Protein AF-A0A0L6WE74-F1 (afdb_monomer_lite)

Foldseek 3Di:
DDQDQDPVLQCPVVLVVLLVQLLVQLVVLLVQQPDPVHDALVRLLVSCVVRNLCSLQVCLLPRPPVDVVSLVSVQVSVQVSLCSSVVHDPPPDSVVSCVVSVPHRSVVSNVVSNVVVVD

Secondary structure (DSSP, 8-state):
------TTS--HHHHHHHHHHHHHHHHHHHHHHTSTT---HHHHHHHIIIIIHHHHHTTHHHH--S-HHHHHHHHHHHHHHHHHHHT--TTS-HHHHHHHTT---HHHHHHHHHHHHH-

pLDDT: mean 88.42, std 7.22, range [56.41, 95.75]

Structure (mmCIF, N/CA/C/O backbone):
data_AF-A0A0L6WE74-F1
#
_entry.id   AF-A0A0L6WE74-F1
#
loop_
_atom_site.group_PDB
_atom_site.id
_atom_site.type_symbol
_atom_site.label_atom_id
_atom_site.label_alt_id
_atom_site.label_comp_id
_atom_site.label_asym_id
_atom_site.label_entity_id
_atom_site.label_seq_id
_atom_site.pdbx_PDB_ins_code
_atom_site.Cartn_x
_atom_site.Cartn_y
_atom_site.Cartn_z
_atom_site.occupancy
_atom_site.B_iso_or_equiv
_atom_site.auth_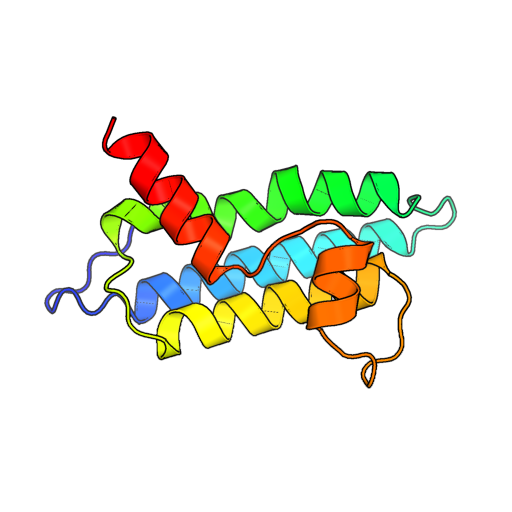seq_id
_atom_site.auth_comp_id
_atom_site.auth_asym_id
_atom_site.auth_atom_id
_atom_site.pdbx_PDB_model_num
ATOM 1 N N . LEU A 1 1 ? 7.206 5.813 16.408 1.00 56.41 1 LEU A N 1
ATOM 2 C CA . LEU A 1 1 ? 5.953 5.024 16.407 1.00 56.41 1 LEU A CA 1
ATOM 3 C C . LEU A 1 1 ? 4.895 5.796 17.179 1.00 56.41 1 LEU A C 1
ATOM 5 O O . LEU A 1 1 ? 5.253 6.446 18.146 1.00 56.41 1 LEU A O 1
ATOM 9 N N . GLY A 1 2 ? 3.644 5.822 16.725 1.00 67.31 2 GLY A N 1
ATOM 10 C CA . GLY A 1 2 ? 2.615 6.626 17.387 1.00 67.31 2 GLY A CA 1
ATOM 11 C C . GLY A 1 2 ? 1.239 6.303 16.836 1.00 67.31 2 GLY A C 1
ATOM 12 O O . GLY A 1 2 ? 0.950 6.621 15.684 1.00 67.31 2 GLY A O 1
ATOM 13 N N . LEU A 1 3 ? 0.436 5.632 17.654 1.00 76.38 3 LEU A N 1
ATOM 14 C CA . LEU A 1 3 ? -0.982 5.420 17.419 1.00 76.38 3 LEU A CA 1
ATOM 15 C C . LEU A 1 3 ? -1.721 6.642 17.968 1.00 76.38 3 LEU A C 1
ATOM 17 O O . LEU A 1 3 ? -1.541 6.997 19.132 1.00 76.38 3 LEU A O 1
ATOM 21 N N . HIS A 1 4 ? -2.493 7.327 17.127 1.00 79.81 4 HIS A N 1
ATOM 22 C CA . HIS A 1 4 ? -3.265 8.484 17.572 1.00 79.81 4 HIS A CA 1
ATOM 23 C C . HIS A 1 4 ? -4.674 8.039 17.957 1.00 79.81 4 HIS A C 1
ATOM 25 O O . HIS A 1 4 ? -5.481 7.697 17.094 1.00 79.81 4 HIS A O 1
ATOM 31 N N . ILE A 1 5 ? -4.946 8.015 19.259 1.00 79.12 5 ILE A N 1
ATOM 32 C CA . ILE A 1 5 ? -6.241 7.604 19.795 1.00 79.12 5 ILE A CA 1
ATOM 33 C C . ILE A 1 5 ? -7.146 8.831 19.863 1.00 79.12 5 ILE A C 1
ATOM 35 O O . ILE A 1 5 ? -6.928 9.734 20.668 1.00 79.12 5 ILE A O 1
ATOM 39 N N . ASP A 1 6 ? -8.171 8.856 19.014 1.00 82.38 6 ASP A N 1
ATOM 40 C CA . ASP A 1 6 ? -9.249 9.836 19.121 1.00 82.38 6 ASP A CA 1
ATOM 41 C C . ASP A 1 6 ? -10.143 9.484 20.323 1.00 82.38 6 ASP A C 1
ATOM 43 O O . ASP A 1 6 ? -10.434 8.312 20.558 1.00 82.38 6 ASP A O 1
ATOM 47 N N . ARG A 1 7 ? -10.690 10.486 21.027 1.00 80.06 7 ARG A N 1
ATOM 48 C CA . ARG A 1 7 ? -11.608 10.284 22.174 1.00 80.06 7 ARG A CA 1
ATOM 49 C C . ARG A 1 7 ? -12.832 9.413 21.845 1.00 80.06 7 ARG A C 1
ATOM 51 O O . ARG A 1 7 ? -13.404 8.799 22.734 1.00 80.06 7 ARG A O 1
ATOM 58 N N . LYS A 1 8 ? -13.236 9.371 20.570 1.00 82.12 8 LYS A N 1
ATOM 59 C CA . LYS A 1 8 ? -14.356 8.561 20.060 1.00 82.12 8 LYS A CA 1
ATOM 60 C C . LYS A 1 8 ? -13.930 7.197 19.490 1.00 82.12 8 LYS A C 1
ATOM 62 O O . LYS A 1 8 ? -14.769 6.524 18.903 1.00 82.12 8 LYS A O 1
ATOM 67 N N . LEU A 1 9 ? -12.645 6.828 19.577 1.00 79.56 9 LEU A N 1
ATOM 68 C CA . LEU A 1 9 ? -12.069 5.610 18.978 1.00 79.56 9 LEU A CA 1
ATOM 69 C C . LEU A 1 9 ? -12.419 5.444 17.488 1.00 79.56 9 LEU A C 1
ATOM 71 O O . LEU A 1 9 ? -12.580 4.347 16.964 1.00 79.56 9 LEU A O 1
ATOM 75 N N . THR A 1 10 ? -12.567 6.568 16.785 1.00 80.12 10 THR A N 1
ATOM 76 C CA . THR A 1 10 ? -12.919 6.583 15.362 1.00 80.12 10 THR A CA 1
ATOM 77 C C . THR A 1 10 ? -11.721 6.358 14.451 1.00 80.12 10 THR A C 1
ATOM 79 O O . THR A 1 10 ? -11.919 5.969 13.308 1.00 80.12 10 THR A O 1
ATOM 82 N N . PHE A 1 11 ? -10.505 6.653 14.925 1.00 83.75 11 PHE A N 1
ATOM 83 C CA . PHE A 1 11 ? -9.230 6.488 14.214 1.00 83.75 11 PHE A CA 1
ATOM 84 C C . PHE A 1 11 ? -9.145 7.146 12.822 1.00 83.75 11 PHE A C 1
ATOM 86 O O . PHE A 1 11 ? -8.245 6.847 12.039 1.00 83.75 11 PHE A O 1
ATOM 93 N N . ASN A 1 12 ? -10.034 8.095 12.509 1.00 84.94 12 ASN A N 1
ATOM 94 C CA . ASN A 1 12 ? -10.043 8.811 11.230 1.00 84.94 12 ASN A CA 1
ATOM 95 C C . ASN A 1 12 ? -8.755 9.617 11.033 1.00 84.94 12 ASN A C 1
ATOM 97 O O . ASN A 1 12 ? -8.116 9.533 9.982 1.00 84.94 12 ASN A O 1
ATOM 101 N N . GLN A 1 13 ? -8.358 10.375 12.059 1.00 86.44 13 GLN A N 1
ATOM 102 C CA . GLN A 1 13 ? -7.144 11.189 12.006 1.00 86.44 13 GLN A CA 1
ATOM 103 C C . GLN A 1 13 ? -5.894 10.313 11.923 1.00 86.44 13 GLN A C 1
ATOM 105 O O . GLN A 1 13 ? -4.933 10.641 11.227 1.00 86.44 13 GLN A O 1
ATOM 110 N N . HIS A 1 14 ? -5.917 9.174 12.613 1.00 88.12 14 HIS A N 1
ATOM 111 C CA . HIS A 1 14 ? -4.843 8.190 12.576 1.00 88.12 14 HIS A CA 1
ATOM 112 C C . HIS A 1 14 ? -4.678 7.580 11.181 1.00 88.12 14 HIS A C 1
ATOM 114 O O . HIS A 1 14 ? -3.580 7.623 10.625 1.00 88.12 14 HIS A O 1
ATOM 120 N N . ALA A 1 15 ? -5.770 7.123 10.561 1.00 87.69 15 ALA A N 1
ATOM 121 C CA . ALA A 1 15 ? -5.767 6.606 9.194 1.00 87.69 15 ALA A CA 1
ATOM 122 C C . ALA A 1 15 ? -5.230 7.642 8.190 1.00 87.69 15 ALA A C 1
ATOM 124 O O . ALA A 1 15 ? -4.440 7.304 7.309 1.00 87.69 15 ALA A O 1
ATOM 125 N N . GLN A 1 16 ? -5.593 8.920 8.350 1.00 89.44 16 GLN A N 1
ATOM 126 C CA . GLN A 1 16 ? -5.074 10.005 7.515 1.00 89.44 16 GLN A CA 1
ATOM 127 C C . GLN A 1 16 ? -3.565 10.215 7.699 1.00 89.44 16 GLN A C 1
ATOM 129 O O . GLN A 1 16 ? -2.841 10.338 6.711 1.00 89.44 16 GLN A O 1
ATOM 134 N N . LYS A 1 17 ? -3.068 10.219 8.942 1.00 90.75 17 LYS A N 1
ATOM 135 C CA . LYS A 1 17 ? -1.630 10.344 9.235 1.00 90.75 17 LYS A CA 1
ATOM 136 C C . LYS A 1 17 ? -0.831 9.175 8.653 1.00 90.75 17 LYS A C 1
ATOM 138 O O . LYS A 1 17 ? 0.244 9.393 8.093 1.00 90.75 17 LYS A O 1
ATOM 143 N N . ILE A 1 18 ? -1.351 7.950 8.747 1.00 91.19 18 ILE A N 1
ATOM 144 C CA . ILE A 1 18 ? -0.738 6.767 8.124 1.00 91.19 18 ILE A CA 1
ATOM 145 C C . ILE A 1 18 ? -0.711 6.917 6.608 1.00 91.19 18 ILE A C 1
ATOM 147 O O . ILE A 1 18 ? 0.349 6.754 6.010 1.00 91.19 18 ILE A O 1
ATOM 151 N N . ALA A 1 19 ? -1.842 7.271 5.996 1.00 91.56 19 ALA A N 1
ATOM 152 C CA . ALA A 1 19 ? -1.935 7.463 4.554 1.00 91.56 19 ALA A CA 1
ATOM 153 C C . ALA A 1 19 ? -0.934 8.519 4.063 1.00 91.56 19 ALA A C 1
ATOM 155 O O . ALA A 1 19 ? -0.221 8.294 3.089 1.00 91.56 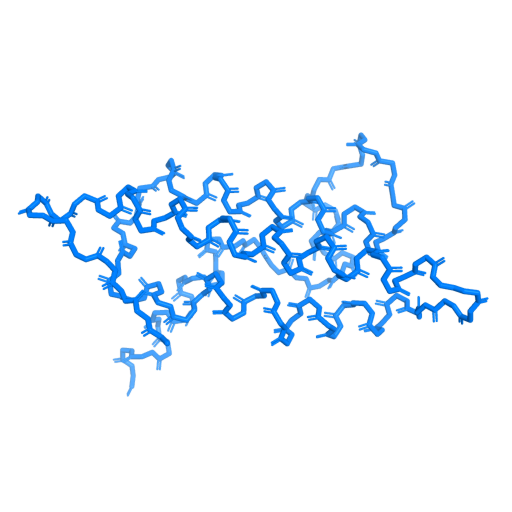19 ALA A O 1
ATOM 156 N N . GLN A 1 20 ? -0.802 9.639 4.776 1.00 93.31 20 GLN A N 1
ATOM 157 C CA . GLN A 1 20 ? 0.178 10.670 4.445 1.00 93.31 20 GLN A CA 1
ATOM 158 C C . GLN A 1 20 ? 1.613 10.131 4.516 1.00 93.31 20 GLN A C 1
ATOM 160 O O . GLN A 1 20 ? 2.390 10.325 3.584 1.00 93.31 20 GLN A O 1
ATOM 165 N N . ARG A 1 21 ? 1.970 9.408 5.584 1.00 92.69 21 ARG A N 1
ATOM 166 C CA . ARG A 1 21 ? 3.304 8.802 5.734 1.00 92.69 21 ARG A CA 1
ATOM 167 C C . ARG A 1 21 ? 3.607 7.772 4.653 1.00 92.69 21 ARG A C 1
ATOM 169 O O . ARG A 1 21 ? 4.677 7.827 4.051 1.00 92.69 21 ARG A O 1
ATOM 176 N N . ALA A 1 22 ? 2.663 6.880 4.376 1.00 93.38 22 ALA A N 1
ATOM 177 C CA . ALA A 1 22 ? 2.794 5.882 3.323 1.00 93.38 22 ALA A CA 1
ATOM 178 C C . ALA A 1 22 ? 2.930 6.547 1.944 1.00 93.38 22 ALA A C 1
ATOM 180 O O . ALA A 1 22 ? 3.792 6.160 1.162 1.00 93.38 22 ALA A O 1
ATOM 181 N N . SER A 1 23 ? 2.160 7.606 1.673 1.00 94.50 23 SER A N 1
ATOM 182 C CA . SER A 1 23 ? 2.244 8.365 0.421 1.00 94.50 23 SER A CA 1
ATOM 183 C C . SER A 1 23 ? 3.579 9.094 0.251 1.00 94.50 23 SER A C 1
ATOM 185 O O . SER A 1 23 ? 4.099 9.156 -0.865 1.00 94.50 23 SER A O 1
ATOM 187 N N . MET A 1 24 ? 4.149 9.643 1.328 1.00 95.25 24 MET A N 1
ATOM 188 C CA . MET A 1 24 ? 5.483 10.253 1.286 1.00 95.25 24 MET A CA 1
ATOM 189 C C . MET A 1 24 ? 6.545 9.202 0.958 1.00 95.25 24 MET A C 1
ATOM 191 O O . MET A 1 24 ? 7.360 9.418 0.065 1.00 95.25 24 MET A O 1
ATOM 195 N N . MET A 1 25 ? 6.489 8.036 1.608 1.00 94.25 25 MET A N 1
ATOM 196 C CA . MET A 1 25 ? 7.422 6.939 1.343 1.00 94.25 25 MET A CA 1
ATOM 197 C C . MET A 1 25 ? 7.277 6.387 -0.085 1.00 94.25 25 MET A C 1
ATOM 199 O O . MET A 1 25 ? 8.272 6.170 -0.773 1.00 94.25 25 MET A O 1
ATOM 203 N N . ALA A 1 26 ? 6.043 6.235 -0.573 1.00 93.56 26 ALA A N 1
ATOM 204 C CA . ALA A 1 26 ? 5.769 5.830 -1.950 1.00 93.56 26 ALA A CA 1
ATOM 205 C C . ALA A 1 26 ? 6.307 6.855 -2.965 1.00 93.56 26 ALA A C 1
ATOM 207 O O . ALA A 1 26 ? 6.912 6.477 -3.968 1.00 93.56 26 ALA A O 1
ATOM 208 N N . THR A 1 27 ? 6.163 8.153 -2.692 1.00 94.00 27 THR A N 1
ATOM 209 C CA . THR A 1 27 ? 6.758 9.210 -3.528 1.00 94.00 27 THR A CA 1
ATOM 210 C C . THR A 1 27 ? 8.284 9.134 -3.521 1.00 94.00 27 THR A C 1
ATOM 212 O O . THR A 1 27 ? 8.896 9.190 -4.584 1.00 94.00 27 THR A O 1
ATOM 215 N N . GLY A 1 28 ? 8.900 8.921 -2.355 1.00 92.00 28 GLY A N 1
ATOM 216 C CA . GLY A 1 28 ? 10.344 8.702 -2.241 1.00 92.00 28 GLY A CA 1
ATOM 217 C C . GLY A 1 28 ? 10.822 7.515 -3.082 1.00 92.00 28 GLY A C 1
ATOM 218 O O . GLY A 1 28 ? 11.773 7.648 -3.848 1.00 92.00 28 GLY A O 1
ATOM 219 N N . SER A 1 29 ? 10.103 6.388 -3.035 1.00 90.00 29 SER A N 1
ATOM 220 C CA . SER A 1 29 ? 10.413 5.217 -3.869 1.00 90.00 29 SER A CA 1
ATOM 221 C C . SER A 1 29 ? 10.328 5.511 -5.370 1.00 90.00 29 SER A C 1
ATOM 223 O O . SER A 1 29 ? 11.159 5.039 -6.141 1.00 90.00 29 SER A O 1
ATOM 225 N N . ARG A 1 30 ? 9.381 6.358 -5.791 1.00 89.88 30 ARG A N 1
ATOM 226 C CA . ARG A 1 30 ? 9.251 6.811 -7.182 1.00 89.88 30 ARG A CA 1
ATOM 227 C C . ARG A 1 30 ? 10.409 7.700 -7.618 1.00 89.88 30 ARG A C 1
ATOM 229 O O . ARG A 1 30 ? 10.856 7.596 -8.753 1.00 89.88 30 ARG A O 1
ATOM 236 N N . ILE A 1 31 ? 10.897 8.573 -6.744 1.00 91.19 31 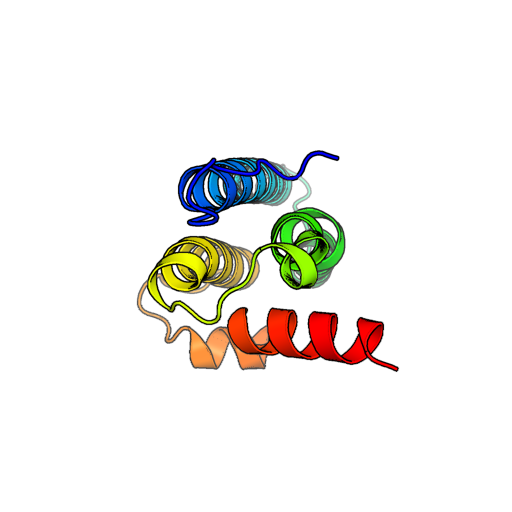ILE A N 1
ATOM 237 C CA . ILE A 1 31 ? 12.057 9.418 -7.052 1.00 91.19 31 ILE A CA 1
ATOM 238 C C . ILE A 1 31 ? 13.296 8.542 -7.266 1.00 91.19 31 ILE A C 1
ATOM 240 O O . ILE A 1 31 ? 13.989 8.707 -8.265 1.00 91.19 31 ILE A O 1
ATOM 244 N N . LEU A 1 32 ? 13.527 7.567 -6.382 1.00 87.88 32 LEU A N 1
ATOM 245 C CA . LEU A 1 32 ? 14.655 6.638 -6.497 1.00 87.88 32 LEU A CA 1
ATOM 246 C C . LEU A 1 32 ? 14.574 5.764 -7.755 1.00 87.88 32 LEU A C 1
ATOM 248 O O . LEU A 1 32 ? 15.586 5.548 -8.415 1.00 87.88 32 LEU A O 1
ATOM 252 N N . ALA A 1 33 ? 13.371 5.321 -8.124 1.00 86.56 33 ALA A N 1
ATOM 253 C CA . ALA A 1 33 ? 13.150 4.545 -9.341 1.00 86.56 33 ALA A CA 1
ATOM 254 C C . ALA A 1 33 ? 13.566 5.288 -10.621 1.00 86.56 33 ALA A C 1
ATOM 256 O O . ALA A 1 33 ? 14.061 4.663 -11.552 1.00 86.56 33 ALA A O 1
ATOM 257 N N . ASN A 1 34 ? 13.380 6.612 -10.651 1.00 85.62 34 ASN A N 1
ATOM 258 C CA . ASN A 1 34 ? 13.666 7.470 -11.805 1.00 85.62 34 ASN A CA 1
ATOM 259 C C . ASN A 1 34 ? 15.115 7.993 -11.845 1.00 85.62 34 ASN A C 1
ATOM 261 O O . ASN A 1 34 ? 15.432 8.878 -12.639 1.00 85.62 34 ASN A O 1
ATOM 265 N N . MET A 1 35 ? 16.002 7.500 -10.980 1.00 85.06 35 MET A N 1
ATOM 266 C CA . MET A 1 35 ? 17.409 7.902 -10.982 1.00 85.06 35 MET A CA 1
ATOM 267 C C . MET A 1 35 ? 18.152 7.330 -12.206 1.00 85.06 35 MET A C 1
ATOM 269 O O . MET A 1 35 ? 17.755 6.307 -12.750 1.00 85.06 35 MET A O 1
ATOM 273 N N . ILE A 1 36 ? 19.271 7.947 -12.613 1.00 70.00 36 ILE A N 1
ATOM 274 C CA . ILE A 1 36 ? 20.054 7.608 -13.829 1.00 70.00 36 ILE A CA 1
ATOM 275 C C . ILE A 1 36 ? 20.418 6.114 -13.937 1.00 70.00 36 ILE A C 1
ATOM 277 O O . ILE A 1 36 ? 20.496 5.576 -15.036 1.00 70.00 36 ILE A O 1
ATOM 281 N N . ARG A 1 37 ? 20.648 5.433 -12.808 1.00 69.50 37 ARG A N 1
ATOM 282 C CA . ARG A 1 37 ? 20.965 3.994 -12.774 1.00 69.50 37 ARG A CA 1
ATOM 283 C C . ARG A 1 37 ? 19.756 3.083 -12.547 1.00 69.50 37 ARG A C 1
ATOM 285 O O . ARG A 1 37 ? 19.936 1.872 -12.570 1.00 69.50 37 ARG A O 1
ATOM 292 N N . GLY A 1 38 ? 18.565 3.661 -12.380 1.00 76.94 38 GLY A N 1
ATOM 293 C CA . GLY A 1 38 ? 17.288 2.982 -12.185 1.00 76.94 38 GLY A CA 1
ATOM 294 C C . GLY A 1 38 ? 17.252 2.020 -10.997 1.00 76.94 38 GLY A C 1
ATOM 295 O O . GLY A 1 38 ? 18.267 1.659 -10.406 1.00 76.94 38 GLY A O 1
ATOM 296 N N . MET A 1 39 ? 16.052 1.575 -10.641 1.00 83.19 39 MET A N 1
ATOM 297 C CA . MET A 1 39 ? 15.873 0.385 -9.810 1.00 83.19 39 MET A CA 1
ATOM 298 C C . MET A 1 39 ? 15.132 -0.663 -10.625 1.00 83.19 39 MET A C 1
ATOM 300 O O . MET A 1 39 ? 14.141 -0.352 -11.288 1.00 83.19 39 MET A O 1
ATOM 304 N N . ASN A 1 40 ? 15.569 -1.916 -10.533 1.00 88.94 40 ASN A N 1
ATOM 305 C CA . ASN A 1 40 ? 14.844 -3.023 -11.144 1.00 88.94 40 ASN A CA 1
ATOM 306 C C . ASN A 1 40 ? 13.486 -3.203 -10.451 1.00 88.94 40 ASN A C 1
ATOM 308 O O . ASN A 1 40 ? 13.338 -2.946 -9.253 1.00 88.94 40 ASN A O 1
ATOM 312 N N . GLN A 1 41 ? 12.507 -3.741 -11.175 1.00 89.62 41 GLN A N 1
ATOM 313 C CA . GLN A 1 41 ? 11.164 -4.017 -10.656 1.00 89.62 41 GLN A CA 1
ATOM 314 C C . GLN A 1 41 ? 11.182 -4.831 -9.350 1.00 89.62 41 GLN A C 1
ATOM 316 O O . GLN A 1 41 ? 10.474 -4.506 -8.397 1.00 89.62 41 GLN A O 1
ATOM 321 N N . THR A 1 42 ? 12.056 -5.837 -9.254 1.00 91.62 42 THR A N 1
ATOM 322 C CA . THR A 1 42 ? 12.246 -6.636 -8.033 1.00 91.62 42 THR A CA 1
ATOM 323 C C . THR A 1 42 ? 12.727 -5.789 -6.856 1.00 91.62 42 THR A C 1
ATOM 325 O O . THR A 1 42 ? 12.252 -5.963 -5.738 1.00 91.62 42 THR A O 1
ATOM 328 N N . GLN A 1 43 ? 13.633 -4.837 -7.092 1.00 91.38 43 GLN A N 1
ATOM 329 C CA . GLN A 1 43 ? 14.136 -3.942 -6.048 1.00 91.38 43 GLN A CA 1
ATOM 330 C C . GLN A 1 43 ? 13.048 -2.970 -5.586 1.00 91.38 43 GLN A C 1
ATOM 332 O O . GLN A 1 43 ? 12.897 -2.752 -4.385 1.00 91.38 43 GLN A O 1
ATOM 337 N N . LEU A 1 44 ? 12.246 -2.438 -6.515 1.00 92.19 44 LEU A N 1
ATOM 338 C CA . LEU A 1 44 ? 11.103 -1.584 -6.186 1.00 92.19 44 LEU A CA 1
ATOM 339 C C . LEU A 1 44 ? 10.058 -2.333 -5.361 1.00 92.19 44 LEU A C 1
ATOM 341 O O . LEU A 1 44 ? 9.573 -1.817 -4.354 1.00 92.19 44 LEU A O 1
ATOM 345 N N . ARG A 1 45 ? 9.769 -3.583 -5.733 1.00 93.88 45 ARG A N 1
ATOM 346 C CA . ARG A 1 45 ? 8.883 -4.469 -4.978 1.00 93.88 45 ARG A CA 1
ATOM 347 C C . ARG A 1 45 ? 9.403 -4.719 -3.564 1.00 93.88 45 ARG A C 1
ATOM 349 O O . ARG A 1 45 ? 8.632 -4.640 -2.607 1.00 93.88 45 ARG A O 1
ATOM 356 N N . THR A 1 46 ? 10.697 -4.997 -3.418 1.00 93.81 46 THR A N 1
ATOM 357 C CA . THR A 1 46 ? 11.336 -5.166 -2.106 1.00 93.81 46 THR A CA 1
ATOM 358 C C . THR A 1 46 ? 11.241 -3.887 -1.282 1.00 93.81 46 THR A C 1
ATOM 360 O O . THR A 1 46 ? 10.844 -3.943 -0.122 1.00 93.81 46 THR A O 1
ATOM 363 N N . MET A 1 47 ? 11.509 -2.726 -1.882 1.00 93.81 47 MET A N 1
ATOM 364 C CA . MET A 1 47 ? 11.395 -1.432 -1.210 1.00 93.81 47 MET A CA 1
ATOM 365 C C . MET A 1 47 ? 9.959 -1.153 -0.744 1.00 93.81 47 MET A C 1
ATOM 367 O O . MET A 1 47 ? 9.750 -0.719 0.388 1.00 93.81 47 MET A O 1
ATOM 371 N N . TYR A 1 48 ? 8.954 -1.450 -1.571 1.00 94.25 48 TYR A N 1
ATOM 372 C CA . TYR A 1 48 ? 7.550 -1.322 -1.180 1.00 94.25 48 TYR A CA 1
ATOM 373 C C . TYR A 1 48 ? 7.223 -2.197 0.036 1.00 94.25 48 TYR A C 1
ATOM 375 O O . TYR A 1 48 ? 6.678 -1.698 1.024 1.00 94.25 48 TYR A O 1
ATOM 383 N N . LYS A 1 49 ? 7.603 -3.481 -0.004 1.00 94.00 49 LYS A N 1
ATOM 384 C CA . LYS A 1 49 ? 7.377 -4.432 1.095 1.00 94.00 49 LYS A CA 1
ATOM 385 C C . LYS A 1 49 ? 8.127 -4.053 2.375 1.00 94.00 49 LYS A C 1
ATOM 387 O O . LYS A 1 49 ? 7.601 -4.282 3.457 1.00 94.00 49 LYS A O 1
ATOM 392 N N . ALA A 1 50 ? 9.318 -3.472 2.261 1.00 93.06 50 ALA A N 1
ATOM 393 C CA . ALA A 1 50 ? 10.157 -3.116 3.402 1.00 93.06 50 ALA A CA 1
ATOM 394 C C . ALA A 1 50 ? 9.800 -1.758 4.027 1.00 93.06 50 ALA A C 1
ATOM 396 O O . ALA A 1 50 ? 9.916 -1.592 5.238 1.00 93.06 50 ALA A O 1
ATOM 397 N N . CYS A 1 51 ? 9.377 -0.776 3.226 1.00 92.62 51 CYS A N 1
ATOM 398 C CA . CYS A 1 51 ? 9.234 0.606 3.689 1.00 92.62 51 CYS A CA 1
ATOM 399 C C . CYS A 1 51 ?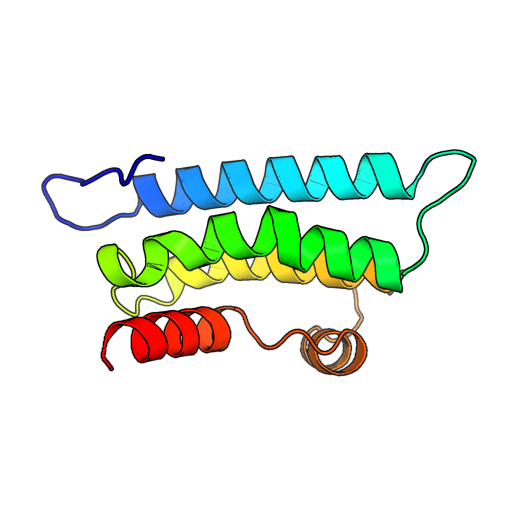 7.786 1.100 3.705 1.00 92.62 51 CYS A C 1
ATOM 401 O O . CYS A 1 51 ? 7.392 1.787 4.641 1.00 92.62 51 CYS A O 1
ATOM 403 N N . VAL A 1 52 ? 6.987 0.789 2.681 1.00 93.75 52 VAL A N 1
ATOM 404 C CA . VAL A 1 52 ? 5.623 1.334 2.542 1.00 93.75 52 VAL A CA 1
ATOM 405 C C . VAL A 1 52 ? 4.613 0.443 3.255 1.00 93.75 52 VAL A C 1
ATOM 407 O O . VAL A 1 52 ? 3.793 0.927 4.036 1.00 93.75 52 VAL A O 1
ATOM 410 N N . LEU A 1 53 ? 4.696 -0.866 3.019 1.00 93.06 53 LEU A N 1
ATOM 411 C CA . LEU A 1 53 ? 3.774 -1.847 3.577 1.00 93.06 53 LEU A CA 1
ATOM 412 C C . LEU A 1 53 ? 3.753 -1.832 5.119 1.00 93.06 53 LEU A C 1
ATOM 414 O O . LEU A 1 53 ? 2.654 -1.722 5.664 1.00 93.06 53 LEU A O 1
ATOM 418 N N . PRO A 1 54 ? 4.893 -1.818 5.845 1.00 91.50 54 PRO A N 1
ATOM 419 C CA . PRO A 1 54 ? 4.870 -1.836 7.307 1.00 91.50 54 PRO A CA 1
ATOM 420 C C . PRO A 1 54 ? 4.269 -0.563 7.906 1.00 91.50 54 PRO A C 1
ATOM 422 O O . PRO A 1 54 ? 3.635 -0.621 8.954 1.00 91.50 54 PRO A O 1
ATOM 425 N N . ILE A 1 55 ? 4.398 0.589 7.233 1.00 91.81 55 ILE A N 1
ATOM 426 C CA . ILE A 1 55 ? 3.751 1.835 7.676 1.00 91.81 55 ILE A CA 1
ATOM 427 C C . ILE A 1 55 ? 2.227 1.664 7.698 1.00 91.81 55 ILE A C 1
ATOM 429 O O . ILE A 1 55 ? 1.571 2.160 8.615 1.00 91.81 55 ILE A O 1
ATOM 433 N N . MET A 1 56 ? 1.672 0.962 6.707 1.00 90.44 56 MET A N 1
ATOM 434 C CA . MET A 1 56 ? 0.233 0.731 6.593 1.00 90.44 56 MET A CA 1
ATOM 435 C C . MET A 1 56 ? -0.256 -0.390 7.517 1.00 90.44 56 MET A C 1
ATOM 437 O O . MET A 1 56 ? -1.302 -0.232 8.144 1.00 90.44 56 MET A O 1
ATOM 441 N N . THR A 1 57 ? 0.482 -1.500 7.630 1.00 89.88 57 THR A N 1
ATOM 442 C CA . THR A 1 57 ? 0.004 -2.718 8.310 1.00 89.88 57 THR A CA 1
ATOM 443 C C . THR A 1 57 ? 0.372 -2.802 9.789 1.00 89.88 57 THR A C 1
ATOM 445 O O . THR A 1 57 ? -0.416 -3.347 10.557 1.00 89.88 57 THR A O 1
ATOM 448 N N . TYR A 1 58 ? 1.498 -2.231 10.234 1.00 86.00 58 TYR A N 1
ATOM 449 C CA . TYR A 1 58 ? 2.029 -2.453 11.591 1.00 86.00 58 TYR A CA 1
ATOM 450 C C . TYR A 1 58 ? 1.035 -2.106 12.705 1.00 86.00 58 TYR A C 1
ATOM 452 O O . TYR A 1 58 ? 0.923 -2.816 13.696 1.00 86.00 58 TYR A O 1
ATOM 460 N N . THR A 1 59 ? 0.294 -1.007 12.553 1.00 83.31 59 THR A N 1
ATOM 461 C CA . THR A 1 59 ? -0.672 -0.593 13.584 1.00 83.31 59 THR A CA 1
ATOM 462 C C . THR A 1 59 ? -2.058 -1.204 13.394 1.00 83.31 59 THR A C 1
ATOM 464 O O . THR A 1 59 ? -2.899 -1.012 14.267 1.00 83.31 59 THR A O 1
ATOM 467 N N . SER A 1 60 ? -2.308 -1.934 12.298 1.00 86.12 60 SER A N 1
ATOM 468 C CA . SER A 1 60 ? -3.642 -2.452 11.961 1.00 86.12 60 SER A CA 1
ATOM 469 C C . SER A 1 60 ? -4.346 -3.186 13.113 1.00 86.12 60 SER A C 1
ATOM 471 O O . SER A 1 60 ? -5.507 -2.851 13.335 1.00 86.12 60 SER A O 1
ATOM 473 N N . PRO A 1 61 ? -3.694 -4.021 13.952 1.00 84.00 61 PRO A N 1
ATOM 474 C CA . PRO A 1 61 ? -4.395 -4.704 15.047 1.00 84.00 61 PRO A CA 1
ATOM 475 C C . PRO A 1 61 ? -5.000 -3.776 16.102 1.00 84.00 61 PRO A C 1
ATOM 477 O O . PRO A 1 61 ? -5.950 -4.151 16.778 1.00 84.00 61 PRO A O 1
ATOM 480 N N . ALA A 1 62 ? -4.472 -2.561 16.248 1.00 83.81 62 ALA A N 1
ATOM 481 C CA . ALA A 1 62 ? -4.886 -1.641 17.301 1.00 83.81 62 ALA A CA 1
ATOM 482 C C . ALA A 1 62 ? -5.952 -0.620 16.863 1.00 83.81 62 ALA A C 1
ATOM 484 O O . ALA A 1 62 ? -6.647 -0.074 17.715 1.00 83.81 62 ALA A O 1
ATOM 485 N N . TRP A 1 63 ? -6.072 -0.312 15.566 1.00 83.94 63 TRP A N 1
ATOM 486 C CA . TRP A 1 63 ? -7.004 0.724 15.078 1.00 83.94 63 TRP A CA 1
ATOM 487 C C . TRP A 1 63 ? -7.945 0.258 13.966 1.00 83.94 63 TRP A C 1
ATOM 489 O O . TRP A 1 63 ? -8.917 0.958 13.661 1.00 83.94 63 TRP A O 1
ATOM 499 N N . TRP A 1 64 ? -7.665 -0.877 13.319 1.00 82.06 64 TRP A N 1
ATOM 500 C CA . TRP A 1 64 ? -8.510 -1.384 12.249 1.00 82.06 64 TRP A CA 1
ATOM 501 C C . TRP A 1 64 ? -9.827 -1.896 12.831 1.00 82.06 64 TRP A C 1
ATOM 503 O O . TRP A 1 64 ? -9.863 -2.855 13.591 1.00 82.06 64 TRP A O 1
ATOM 513 N N . THR A 1 65 ? -10.924 -1.236 12.464 1.00 79.69 65 THR A N 1
ATOM 514 C CA . THR A 1 65 ? -12.282 -1.557 12.939 1.00 79.69 65 THR A CA 1
ATOM 515 C C . THR A 1 65 ? -13.143 -2.217 11.855 1.00 79.69 65 THR A C 1
ATOM 517 O O . THR A 1 65 ? -14.365 -2.220 11.961 1.00 79.69 65 THR A O 1
ATOM 520 N N . GLY A 1 66 ? -12.534 -2.712 10.768 1.00 76.25 66 GLY A N 1
ATOM 521 C CA . GLY A 1 66 ? -13.255 -3.317 9.636 1.00 76.25 66 GLY A CA 1
ATOM 522 C C . GLY A 1 66 ? -13.984 -2.320 8.721 1.00 76.25 66 GLY A C 1
ATOM 523 O O . GLY A 1 66 ? -14.719 -2.714 7.818 1.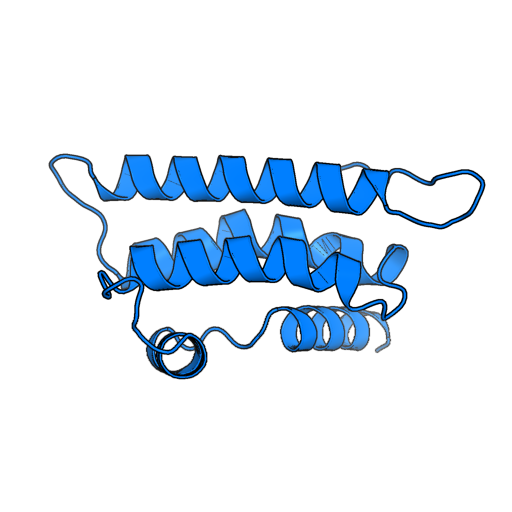00 76.25 66 GLY A O 1
ATOM 524 N N . LYS A 1 67 ? -13.821 -1.007 8.929 1.00 81.06 67 LYS A N 1
ATOM 525 C CA . LYS A 1 67 ? -14.503 0.015 8.118 1.00 81.06 67 LYS A CA 1
ATOM 526 C C . LYS A 1 67 ? -13.788 0.239 6.785 1.00 81.06 67 LYS A C 1
ATOM 528 O O . LYS A 1 67 ? -12.717 0.847 6.749 1.00 81.06 67 LYS A O 1
ATOM 533 N N . LYS A 1 68 ? -14.453 -0.109 5.679 1.00 80.75 68 LYS A N 1
ATOM 534 C CA . LYS A 1 68 ? -13.946 0.050 4.298 1.00 80.75 68 LYS A CA 1
ATOM 535 C C . LYS A 1 68 ? -13.354 1.429 3.989 1.00 80.75 68 LYS A C 1
ATOM 537 O O . LYS A 1 68 ? -12.255 1.513 3.456 1.00 80.75 68 LYS A O 1
ATOM 542 N N . ALA A 1 69 ? -13.996 2.506 4.447 1.00 80.06 69 ALA A N 1
ATOM 543 C CA . ALA A 1 69 ? -13.557 3.883 4.185 1.00 80.06 69 ALA A CA 1
ATOM 544 C C . ALA A 1 69 ? -12.117 4.205 4.648 1.00 80.06 69 ALA A C 1
ATOM 546 O O . ALA A 1 69 ? -11.480 5.137 4.138 1.00 80.06 69 ALA A O 1
ATOM 547 N N . HIS A 1 70 ? -11.606 3.480 5.645 1.00 80.75 70 HIS A N 1
ATOM 548 C CA . HIS A 1 70 ? -10.228 3.617 6.105 1.00 80.75 70 HIS A CA 1
ATOM 549 C C . HIS A 1 70 ? -9.244 2.882 5.183 1.00 80.75 70 HIS A C 1
ATOM 551 O O . HIS A 1 70 ? -8.206 3.451 4.840 1.00 80.75 70 HIS A O 1
ATOM 557 N N . VAL A 1 71 ? -9.587 1.666 4.744 1.00 86.44 71 VAL A N 1
ATOM 558 C CA . VAL A 1 71 ? -8.777 0.881 3.800 1.00 86.44 71 VAL A CA 1
ATOM 559 C C . VAL A 1 71 ? -8.768 1.534 2.428 1.00 86.44 71 VAL A C 1
ATOM 561 O O . VAL A 1 71 ? -7.694 1.666 1.863 1.00 86.44 71 VAL A O 1
ATOM 564 N N . ASP A 1 72 ? -9.888 2.069 1.937 1.00 90.00 72 ASP A N 1
ATOM 565 C CA . ASP A 1 72 ? -9.987 2.663 0.594 1.00 90.00 72 ASP A CA 1
ATOM 566 C C . ASP A 1 72 ? -8.905 3.718 0.316 1.00 90.00 72 ASP A C 1
ATOM 568 O O . ASP A 1 72 ? -8.359 3.806 -0.786 1.00 90.00 72 ASP A O 1
ATOM 572 N N . ARG A 1 73 ? -8.561 4.529 1.325 1.00 88.94 73 ARG A N 1
ATOM 573 C CA . ARG A 1 73 ? -7.498 5.539 1.207 1.00 88.94 73 ARG A CA 1
ATOM 574 C C . ARG A 1 73 ? -6.120 4.909 1.059 1.00 88.94 73 ARG A C 1
ATOM 576 O O . ARG A 1 73 ? -5.321 5.379 0.254 1.00 88.94 73 ARG A O 1
ATOM 583 N N . LEU A 1 74 ? -5.846 3.868 1.833 1.00 91.50 74 LEU A N 1
ATOM 584 C CA . LEU A 1 74 ? -4.573 3.162 1.804 1.00 91.50 74 LEU A CA 1
ATOM 585 C C . LEU A 1 74 ? -4.462 2.275 0.551 1.00 91.50 74 LEU A C 1
ATOM 587 O O . LEU A 1 74 ? -3.406 2.229 -0.074 1.00 91.50 74 LEU A O 1
ATOM 591 N N . THR A 1 75 ? -5.569 1.686 0.097 1.00 93.38 75 THR A N 1
ATOM 592 C CA . THR A 1 75 ? -5.669 0.946 -1.166 1.00 93.38 75 THR A CA 1
ATOM 593 C C . THR A 1 75 ? -5.319 1.830 -2.356 1.00 93.38 75 THR A C 1
ATOM 595 O O . THR A 1 75 ? -4.579 1.407 -3.234 1.00 93.38 75 THR A O 1
ATOM 598 N N . LYS A 1 76 ? -5.743 3.101 -2.378 1.00 93.75 76 LYS A N 1
ATOM 599 C CA . LYS A 1 76 ? -5.313 4.041 -3.433 1.00 93.75 76 LYS A CA 1
ATOM 600 C C . LYS A 1 76 ? -3.792 4.215 -3.486 1.00 93.75 76 LYS A C 1
ATOM 602 O O . LYS A 1 76 ? -3.239 4.333 -4.579 1.00 93.75 76 LYS A O 1
ATOM 607 N N . ILE A 1 77 ? -3.122 4.218 -2.332 1.00 94.38 77 ILE A N 1
ATOM 608 C CA . ILE A 1 77 ? -1.657 4.312 -2.255 1.00 94.38 77 ILE A CA 1
ATOM 609 C C . ILE A 1 77 ? -1.030 3.027 -2.794 1.00 94.38 77 ILE A C 1
ATOM 611 O O . ILE A 1 77 ? -0.172 3.111 -3.670 1.00 94.38 77 ILE A O 1
ATOM 615 N N . GLN A 1 78 ? -1.507 1.859 -2.348 1.00 95.06 78 GLN A N 1
ATOM 616 C CA . GLN A 1 78 ? -1.082 0.560 -2.877 1.00 95.06 78 GLN A CA 1
ATOM 617 C C . GLN A 1 78 ? -1.224 0.510 -4.400 1.00 95.06 78 GLN A C 1
ATOM 619 O O . GLN A 1 78 ? -0.253 0.218 -5.089 1.00 95.06 78 GLN A O 1
ATOM 624 N N . ASN A 1 79 ? -2.384 0.877 -4.942 1.00 95.25 79 ASN A N 1
ATOM 625 C CA . ASN A 1 79 ? -2.641 0.848 -6.381 1.00 95.25 79 ASN A CA 1
ATOM 626 C C . ASN A 1 79 ? -1.672 1.767 -7.129 1.00 95.25 79 ASN A C 1
ATOM 628 O O . ASN A 1 79 ? -1.035 1.351 -8.094 1.00 95.25 79 ASN A O 1
ATOM 632 N N . GLY A 1 80 ? -1.494 3.002 -6.652 1.00 94.69 80 GLY A N 1
ATOM 633 C CA . GLY A 1 80 ? -0.535 3.941 -7.235 1.00 94.69 80 GLY A CA 1
ATOM 634 C C . GLY A 1 80 ? 0.908 3.426 -7.209 1.00 94.69 80 GLY A C 1
ATOM 635 O O . GLY A 1 80 ? 1.662 3.673 -8.153 1.00 94.69 80 GLY A O 1
ATOM 636 N N . SER A 1 81 ? 1.289 2.694 -6.161 1.00 94.44 81 SER A N 1
ATOM 637 C CA . SER A 1 81 ? 2.582 2.015 -6.070 1.00 94.44 81 SER A CA 1
ATOM 638 C C . SER A 1 81 ? 2.677 0.833 -7.035 1.00 94.44 81 SER A C 1
ATOM 640 O O . SER A 1 81 ? 3.675 0.734 -7.738 1.00 94.44 81 SER A O 1
ATOM 642 N N . LEU A 1 82 ? 1.652 -0.016 -7.137 1.00 95.38 82 LEU A N 1
ATOM 643 C CA . LEU A 1 82 ? 1.618 -1.168 -8.046 1.00 95.38 82 LEU A CA 1
ATOM 644 C C . LEU A 1 82 ? 1.779 -0.744 -9.507 1.00 95.38 82 LEU A C 1
ATOM 646 O O . LEU A 1 82 ? 2.656 -1.262 -10.190 1.00 95.38 82 LEU A O 1
ATOM 650 N N . HIS A 1 83 ? 1.012 0.250 -9.961 1.00 95.12 83 HIS A N 1
ATOM 651 C CA . HIS A 1 83 ? 1.145 0.785 -11.321 1.00 95.12 83 HIS A CA 1
ATOM 652 C C . HIS A 1 83 ? 2.552 1.310 -11.596 1.00 95.12 83 HIS A C 1
ATOM 654 O O . HIS A 1 83 ? 3.115 1.061 -12.657 1.00 95.12 83 HIS A O 1
ATOM 660 N N . HIS A 1 84 ? 3.121 2.030 -10.631 1.00 92.69 84 HIS A N 1
ATOM 661 C CA . HIS A 1 84 ? 4.456 2.586 -10.767 1.00 92.69 84 HIS A CA 1
ATOM 662 C C . HIS A 1 84 ? 5.531 1.493 -10.836 1.00 92.69 84 HIS A C 1
ATOM 664 O O . HIS A 1 84 ? 6.388 1.544 -11.708 1.00 92.69 84 HIS A O 1
ATOM 670 N N . MET A 1 85 ? 5.482 0.498 -9.946 1.00 93.38 85 MET A N 1
ATOM 671 C CA . MET A 1 85 ? 6.444 -0.609 -9.942 1.00 93.38 85 MET A CA 1
ATOM 672 C C . MET A 1 85 ? 6.342 -1.468 -11.203 1.00 93.38 85 MET A C 1
ATOM 674 O O . MET A 1 85 ? 7.363 -1.907 -11.715 1.00 93.38 85 MET A O 1
ATOM 678 N N . ALA A 1 86 ? 5.123 -1.695 -11.693 1.00 92.00 86 ALA A N 1
ATOM 679 C CA . ALA A 1 86 ? 4.868 -2.473 -12.899 1.00 92.00 86 ALA A CA 1
ATOM 680 C C . ALA A 1 86 ? 5.168 -1.708 -14.199 1.00 92.00 86 ALA A C 1
ATOM 682 O O . ALA A 1 86 ? 5.171 -2.310 -15.266 1.00 92.00 86 ALA A O 1
ATOM 683 N N . GLY A 1 87 ? 5.339 -0.381 -14.142 1.00 90.88 87 GLY A N 1
ATOM 684 C CA . GLY A 1 87 ? 5.378 0.459 -15.344 1.00 90.88 87 GLY A CA 1
ATOM 685 C C . GLY A 1 87 ? 4.081 0.403 -16.166 1.00 90.88 87 GLY A C 1
ATOM 686 O O . GLY A 1 87 ? 4.089 0.682 -17.361 1.00 90.88 87 GLY A O 1
ATOM 687 N N . ALA A 1 88 ? 2.965 0.017 -15.543 1.00 93.12 88 ALA A N 1
ATOM 688 C CA . ALA A 1 88 ? 1.711 -0.268 -16.229 1.00 93.12 88 ALA A CA 1
ATOM 689 C C . ALA A 1 88 ? 0.858 0.992 -16.426 1.00 93.12 88 ALA A C 1
ATOM 691 O O . ALA A 1 88 ? 0.842 1.902 -15.588 1.00 93.12 88 ALA A O 1
ATOM 692 N N . PHE A 1 89 ? 0.056 1.019 -17.495 1.00 93.69 89 PHE A N 1
ATOM 693 C CA . PHE A 1 89 ? -0.897 2.105 -17.738 1.00 93.69 89 PHE A CA 1
ATOM 694 C C . PHE A 1 89 ? -1.864 2.270 -16.565 1.00 93.69 89 PHE A C 1
ATOM 696 O O . PHE A 1 89 ? -2.262 1.285 -15.943 1.00 93.69 89 PHE A O 1
ATOM 703 N N . ARG A 1 90 ? -2.310 3.506 -16.302 1.00 89.75 90 ARG A N 1
ATOM 704 C CA . ARG A 1 90 ? -3.280 3.812 -15.229 1.00 89.75 90 ARG A CA 1
ATOM 705 C C . ARG A 1 90 ? -4.621 3.083 -15.380 1.00 89.75 90 ARG A C 1
ATOM 707 O O . ARG A 1 90 ? -5.339 2.945 -14.401 1.00 89.75 90 ARG A O 1
ATOM 714 N N . THR A 1 91 ? -4.954 2.640 -16.590 1.00 94.19 91 THR A N 1
ATOM 715 C CA . THR A 1 91 ? -6.167 1.874 -16.914 1.00 94.19 91 THR A CA 1
ATOM 716 C C . THR A 1 91 ? -6.027 0.374 -16.650 1.00 94.19 91 THR A C 1
ATOM 718 O O . THR A 1 91 ? -7.020 -0.346 -16.717 1.00 94.19 91 THR A O 1
ATOM 721 N N . THR A 1 92 ? -4.817 -0.109 -16.350 1.00 95.31 92 THR A N 1
ATOM 722 C CA . THR A 1 92 ? -4.570 -1.532 -16.083 1.00 95.31 92 THR A CA 1
A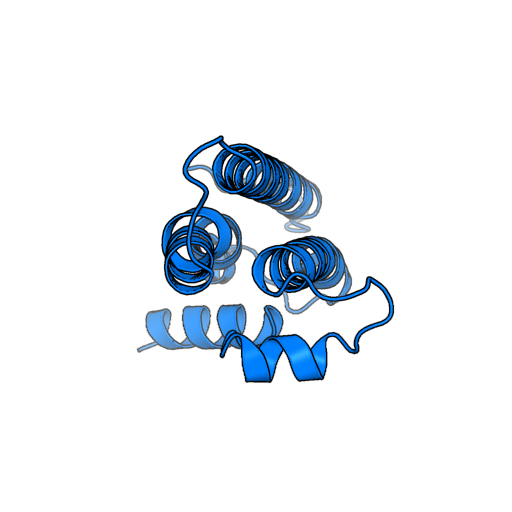TOM 723 C C . THR A 1 92 ? -5.353 -1.978 -14.842 1.00 95.31 92 THR A C 1
ATOM 725 O O . THR A 1 92 ? -5.278 -1.306 -13.811 1.00 95.31 92 THR A O 1
ATOM 728 N N . PRO A 1 93 ? -6.089 -3.103 -14.887 1.00 95.38 93 PRO A N 1
ATOM 729 C CA . PRO A 1 93 ? -6.837 -3.589 -13.734 1.00 95.38 93 PRO A CA 1
ATOM 730 C C . PRO A 1 93 ? -5.932 -3.848 -12.521 1.00 95.38 93 PRO A C 1
ATOM 732 O O . PRO A 1 93 ? -4.987 -4.631 -12.599 1.00 95.38 93 PRO A O 1
ATOM 735 N N . THR A 1 94 ? -6.255 -3.250 -11.370 1.00 94.62 94 THR A N 1
ATOM 736 C CA . THR A 1 94 ? -5.464 -3.400 -10.133 1.00 94.62 94 THR A CA 1
ATOM 737 C C . THR A 1 94 ? -5.296 -4.858 -9.715 1.00 94.62 94 THR A C 1
ATOM 739 O O . THR A 1 94 ? -4.193 -5.259 -9.366 1.00 94.62 94 THR A O 1
ATOM 742 N N . LYS A 1 95 ? -6.352 -5.673 -9.821 1.00 94.50 95 LYS A N 1
ATOM 743 C CA . LYS A 1 95 ? -6.293 -7.101 -9.470 1.00 94.50 95 LYS A CA 1
ATOM 744 C C . LYS A 1 95 ? -5.248 -7.868 -10.284 1.00 94.50 95 LYS A C 1
ATOM 746 O O . LYS A 1 95 ? -4.595 -8.759 -9.755 1.00 94.50 95 LYS A O 1
ATOM 751 N N . ALA A 1 96 ? -5.069 -7.512 -11.558 1.00 95.44 96 ALA A N 1
ATOM 752 C CA . ALA A 1 96 ? -4.033 -8.121 -12.387 1.00 95.44 96 ALA A CA 1
ATOM 753 C C . ALA A 1 96 ? -2.635 -7.741 -11.876 1.00 95.44 96 ALA A C 1
ATOM 755 O O . ALA A 1 96 ? -1.769 -8.602 -11.762 1.00 95.44 96 ALA A O 1
ATOM 756 N N . LEU A 1 97 ? -2.443 -6.477 -11.485 1.00 95.75 97 LEU A N 1
ATOM 757 C CA . LEU A 1 97 ? -1.179 -5.994 -10.921 1.00 95.75 97 LEU A CA 1
ATOM 758 C C . LEU A 1 97 ? -0.859 -6.600 -9.551 1.00 95.75 97 LEU A C 1
ATOM 760 O O . LEU A 1 97 ? 0.306 -6.821 -9.240 1.00 95.75 97 LEU A O 1
ATOM 764 N N . GLU A 1 98 ? -1.868 -6.866 -8.725 1.00 95.56 98 GLU A N 1
ATOM 765 C CA . GLU A 1 98 ? -1.699 -7.556 -7.441 1.00 95.56 98 GLU A CA 1
ATOM 766 C C . GLU A 1 98 ? -1.142 -8.970 -7.637 1.00 95.56 98 GLU A C 1
ATOM 768 O O . GLU A 1 98 ? -0.208 -9.372 -6.939 1.00 95.56 98 GLU A O 1
ATOM 773 N N . VAL A 1 99 ? -1.661 -9.700 -8.629 1.00 95.44 99 VAL A N 1
ATOM 774 C CA . VAL A 1 99 ? -1.171 -11.036 -8.997 1.00 95.44 99 VAL A CA 1
ATOM 775 C C . VAL A 1 99 ? 0.233 -10.956 -9.600 1.00 95.44 99 VAL A C 1
ATOM 777 O O . VAL A 1 99 ? 1.131 -11.657 -9.135 1.00 95.44 99 VAL A O 1
ATOM 780 N N . ASP A 1 100 ? 0.447 -10.058 -10.563 1.00 93.38 100 ASP A N 1
ATOM 781 C CA . ASP A 1 100 ? 1.725 -9.880 -11.266 1.00 93.38 100 ASP A CA 1
ATOM 782 C C . ASP A 1 100 ? 2.861 -9.483 -10.305 1.00 93.38 100 ASP A C 1
ATOM 784 O O . ASP A 1 100 ? 3.910 -10.125 -10.228 1.00 93.38 100 ASP A O 1
ATOM 788 N N . MET A 1 101 ? 2.614 -8.495 -9.440 1.00 92.69 101 MET A N 1
ATOM 789 C CA . MET A 1 101 ? 3.559 -8.098 -8.394 1.00 92.69 101 MET A CA 1
ATOM 790 C C . MET A 1 101 ? 3.540 -9.041 -7.186 1.00 92.69 101 MET A C 1
ATOM 792 O O . MET A 1 101 ? 4.222 -8.748 -6.205 1.00 92.69 101 MET A O 1
ATOM 796 N N . SER A 1 102 ? 2.740 -10.113 -7.183 1.00 94.25 102 SER A N 1
ATOM 797 C CA . SER A 1 102 ? 2.441 -10.978 -6.026 1.00 94.25 102 SER A CA 1
ATOM 798 C C . SER A 1 102 ? 2.397 -10.205 -4.691 1.00 94.25 102 SER A C 1
ATOM 800 O O . SER A 1 102 ? 3.164 -10.451 -3.749 1.00 94.25 102 SER A O 1
ATOM 802 N N . ILE A 1 103 ? 1.565 -9.166 -4.669 1.00 93.81 103 ILE A N 1
ATOM 803 C CA . ILE A 1 103 ? 1.217 -8.350 -3.506 1.00 93.81 103 ILE A CA 1
ATOM 804 C C . ILE A 1 103 ? -0.302 -8.460 -3.380 1.00 93.81 103 ILE A C 1
ATOM 806 O O . ILE A 1 103 ? -1.004 -7.976 -4.265 1.00 93.81 103 ILE A O 1
ATOM 810 N N . PRO A 1 104 ? -0.822 -9.096 -2.321 1.00 93.38 104 PRO A N 1
ATOM 811 C CA . PRO A 1 104 ? -2.261 -9.245 -2.166 1.00 93.38 104 PRO A CA 1
ATOM 812 C C . PRO A 1 104 ? -2.927 -7.901 -1.807 1.00 93.38 104 PRO A C 1
ATOM 814 O O . PRO A 1 104 ? -2.241 -6.939 -1.430 1.00 93.38 104 PRO A O 1
ATOM 817 N N . PRO A 1 105 ? -4.266 -7.824 -1.897 1.00 92.94 105 PRO A N 1
ATOM 818 C CA . PRO A 1 105 ? -5.020 -6.649 -1.484 1.00 92.94 105 PRO A CA 1
ATOM 819 C C . PRO A 1 105 ? -4.686 -6.230 -0.051 1.00 92.94 105 PRO A C 1
ATOM 821 O O . PRO A 1 105 ? -4.463 -7.068 0.827 1.00 92.94 105 PRO A O 1
ATOM 824 N N . LEU A 1 106 ? -4.680 -4.921 0.199 1.00 92.06 106 LEU A N 1
ATOM 825 C CA . LEU A 1 106 ? -4.272 -4.378 1.494 1.00 92.06 106 LEU A CA 1
ATOM 826 C C . LEU A 1 106 ? -5.133 -4.887 2.660 1.00 92.06 106 LEU A C 1
ATOM 828 O O . LEU A 1 106 ? -4.608 -5.131 3.742 1.00 92.06 106 LEU A O 1
ATOM 832 N N . GLU A 1 107 ? -6.435 -5.055 2.434 1.00 90.06 107 GLU A N 1
ATOM 833 C CA . GLU A 1 107 ? -7.377 -5.590 3.424 1.00 90.06 107 GLU A CA 1
ATOM 834 C C . GLU A 1 107 ? -6.946 -6.984 3.899 1.00 90.06 107 GLU A C 1
ATOM 836 O O . GLU A 1 107 ? -6.761 -7.198 5.094 1.00 90.06 107 GLU A O 1
ATOM 841 N N . VAL A 1 108 ? -6.628 -7.875 2.953 1.00 91.06 108 VAL A N 1
ATOM 842 C CA . VAL A 1 108 ? -6.128 -9.229 3.234 1.00 91.06 108 VAL A CA 1
ATOM 843 C C . VAL A 1 108 ? -4.807 -9.177 4.004 1.00 91.06 108 VAL A C 1
ATOM 845 O O . VAL A 1 108 ? -4.606 -9.931 4.950 1.00 91.06 108 VAL A O 1
ATOM 848 N N . MET A 1 109 ? -3.901 -8.258 3.656 1.00 90.69 109 MET A N 1
ATOM 849 C CA . MET A 1 109 ? -2.642 -8.091 4.397 1.00 90.69 109 MET A CA 1
ATOM 850 C C . MET A 1 109 ? -2.859 -7.654 5.844 1.00 90.69 109 MET A C 1
ATOM 852 O O . MET A 1 109 ? -2.138 -8.110 6.732 1.00 90.69 109 MET A O 1
ATOM 856 N N . MET A 1 110 ? -3.815 -6.757 6.088 1.00 89.75 110 MET A N 1
ATOM 857 C CA . MET A 1 110 ? -4.155 -6.316 7.439 1.00 89.75 110 MET A CA 1
ATOM 858 C C . MET A 1 110 ? -4.769 -7.458 8.245 1.00 89.75 110 MET A C 1
ATOM 860 O O . MET A 1 110 ? -4.341 -7.685 9.370 1.00 89.75 110 MET A O 1
ATOM 864 N N . GLU A 1 111 ? -5.695 -8.220 7.664 1.00 89.31 111 GLU A N 1
ATOM 865 C CA . GLU A 1 111 ? -6.290 -9.396 8.308 1.00 89.31 111 GLU A CA 1
ATOM 866 C C . GLU A 1 111 ? -5.243 -10.455 8.659 1.00 89.31 111 GLU A C 1
ATOM 868 O O . GLU A 1 111 ? -5.194 -10.913 9.799 1.00 89.31 111 GLU A O 1
ATOM 873 N N . LEU A 1 112 ? -4.343 -10.783 7.726 1.00 90.06 112 LEU A N 1
ATOM 874 C CA . LEU A 1 112 ? -3.227 -11.700 7.979 1.00 90.06 112 LEU A CA 1
ATOM 875 C C . LEU A 1 112 ? -2.313 -11.189 9.096 1.00 90.06 112 LEU A C 1
ATOM 877 O O . LEU A 1 112 ? -1.887 -11.954 9.957 1.00 90.06 112 LEU A O 1
ATOM 881 N N . THR A 1 113 ? -2.026 -9.885 9.101 1.00 88.88 113 THR A N 1
ATOM 882 C CA . THR A 1 113 ? -1.219 -9.258 10.154 1.00 88.88 113 THR A CA 1
ATOM 883 C C . THR A 1 113 ? -1.901 -9.421 11.509 1.00 88.88 113 THR A C 1
ATOM 885 O O . THR A 1 113 ? -1.255 -9.860 12.451 1.00 88.88 113 THR A O 1
ATOM 888 N N . ILE A 1 114 ? -3.202 -9.137 11.602 1.00 88.56 114 ILE A N 1
ATOM 889 C CA . ILE A 1 114 ? -3.999 -9.310 12.824 1.00 88.56 114 ILE A CA 1
ATOM 890 C C . ILE A 1 114 ? -3.995 -10.773 13.281 1.00 88.56 114 ILE A C 1
ATOM 892 O O . ILE A 1 114 ? -3.758 -11.034 14.458 1.00 88.56 114 ILE A O 1
ATOM 896 N N . GLY A 1 115 ? -4.187 -11.722 12.361 1.00 88.31 115 GLY A N 1
ATOM 897 C CA . GLY A 1 115 ? -4.151 -13.156 12.654 1.00 88.31 115 GLY A CA 1
ATOM 898 C C . GLY A 1 115 ? -2.804 -13.630 13.207 1.00 88.31 115 GLY A C 1
ATOM 899 O O . GLY A 1 115 ? -2.773 -14.446 14.124 1.00 88.31 115 GLY A O 1
ATOM 900 N N . ASN A 1 116 ? -1.690 -13.071 12.728 1.00 88.38 116 ASN A N 1
ATOM 901 C CA . ASN A 1 116 ? -0.356 -13.390 13.246 1.00 88.38 116 ASN A CA 1
ATOM 902 C C . ASN A 1 116 ? -0.120 -12.899 14.684 1.00 88.38 116 ASN A C 1
ATOM 904 O O . ASN A 1 116 ? 0.757 -13.432 15.349 1.00 88.38 116 ASN A O 1
ATOM 908 N N . TYR A 1 117 ? -0.862 -11.891 15.156 1.00 83.38 117 TYR A N 1
ATOM 909 C CA . TYR A 1 117 ? -0.785 -11.413 16.545 1.00 83.38 117 TYR A CA 1
ATOM 910 C C . TYR A 1 117 ? -1.761 -12.125 17.490 1.00 83.38 117 TYR A C 1
ATOM 912 O O . TYR A 1 117 ? -1.656 -11.957 18.702 1.00 83.38 117 TYR A O 1
ATOM 920 N N . ALA A 1 118 ? -2.740 -12.853 16.948 1.00 77.31 118 ALA A N 1
ATOM 921 C CA . ALA A 1 118 ? -3.745 -13.572 17.725 1.00 77.31 118 ALA A CA 1
ATOM 922 C C . ALA A 1 118 ? -3.327 -15.011 18.092 1.00 77.31 118 ALA A C 1
ATOM 924 O O . ALA A 1 118 ? -3.994 -15.626 18.922 1.00 77.31 118 ALA A O 1
ATOM 925 N N . ASN A 1 119 ? -2.258 -15.529 17.476 1.00 60.12 119 ASN A N 1
ATOM 926 C CA . ASN A 1 119 ? -1.633 -16.821 17.785 1.00 60.12 119 ASN A CA 1
ATOM 927 C C . ASN A 1 119 ? -0.381 -16.622 18.642 1.00 60.12 119 ASN A C 1
ATOM 929 O O . ASN A 1 119 ? -0.091 -17.524 19.456 1.00 60.12 119 ASN A O 1
#

Sequence (119 aa):
LGLHIDRKLTFNQHAQKIAQRASMMATGSRILANMIRGMNQTQLRTMYKACVLPIMTYTSPAWWTGKKAHVDRLTKIQNGSLHHMAGAFRTTPTKALEVDMSIPPLEVMMELTIGNYAN

Radius of gyration: 14.72 Å; chains: 1; bounding box: 36×28×40 Å